Protein AF-A0A922ZN61-F1 (afdb_monomer_lite)

Structure (mmCIF, N/CA/C/O backbone):
data_AF-A0A922ZN61-F1
#
_entry.id   AF-A0A922ZN61-F1
#
loop_
_atom_site.group_PDB
_atom_site.id
_atom_site.type_symbol
_atom_site.label_atom_id
_atom_site.label_alt_id
_atom_site.label_comp_id
_atom_site.label_asym_id
_atom_site.label_entity_id
_atom_site.label_seq_id
_atom_site.pdbx_PDB_ins_code
_atom_site.Cartn_x
_atom_site.Cartn_y
_atom_site.Cartn_z
_atom_site.occupancy
_atom_site.B_iso_or_equiv
_atom_site.auth_seq_id
_atom_site.auth_comp_id
_atom_site.auth_asym_id
_atom_site.auth_atom_id
_atom_site.pdbx_PDB_model_num
ATOM 1 N N . ALA A 1 1 ? 16.181 -5.576 2.423 1.00 77.19 1 ALA A N 1
ATOM 2 C CA . ALA A 1 1 ? 16.146 -5.414 3.892 1.00 77.19 1 ALA A CA 1
ATOM 3 C C . ALA A 1 1 ? 15.198 -6.401 4.593 1.00 77.19 1 ALA A C 1
ATOM 5 O O . ALA A 1 1 ? 15.094 -6.327 5.807 1.00 77.19 1 ALA A O 1
ATOM 6 N N . GLY A 1 2 ? 14.536 -7.328 3.875 1.00 86.94 2 GLY A N 1
ATOM 7 C CA . GLY A 1 2 ? 13.577 -8.261 4.491 1.00 86.94 2 GLY A CA 1
ATOM 8 C C . GLY A 1 2 ? 12.323 -7.576 5.044 1.00 86.94 2 GLY A C 1
ATOM 9 O O . GLY A 1 2 ? 11.698 -8.101 5.954 1.00 86.94 2 GLY A O 1
ATOM 10 N N . LEU A 1 3 ? 12.007 -6.382 4.538 1.00 93.25 3 LEU A N 1
ATOM 11 C CA . LEU A 1 3 ? 10.853 -5.592 4.946 1.00 93.25 3 LEU A CA 1
ATOM 12 C C . LEU A 1 3 ? 9.734 -5.796 3.937 1.00 93.25 3 LEU A C 1
ATOM 14 O O . LEU A 1 3 ? 10.019 -5.945 2.751 1.00 93.25 3 LEU A O 1
ATOM 18 N N . HIS A 1 4 ? 8.502 -5.729 4.426 1.00 93.00 4 HIS A N 1
ATOM 19 C CA . HIS A 1 4 ? 7.311 -5.636 3.595 1.00 93.00 4 HIS A CA 1
ATOM 20 C C . HIS A 1 4 ? 7.325 -4.328 2.804 1.00 93.00 4 HIS A C 1
ATOM 22 O O . HIS A 1 4 ? 7.542 -3.255 3.378 1.00 93.00 4 HIS A O 1
ATOM 28 N N . THR A 1 5 ? 7.131 -4.419 1.493 1.00 92.88 5 THR A N 1
ATOM 29 C CA . THR A 1 5 ? 7.236 -3.295 0.565 1.00 92.88 5 THR A CA 1
ATOM 30 C C . THR A 1 5 ? 5.928 -3.044 -0.164 1.00 92.88 5 THR A C 1
ATOM 32 O O . THR A 1 5 ? 5.325 -3.943 -0.743 1.00 92.88 5 THR A O 1
ATOM 35 N N . VAL A 1 6 ? 5.519 -1.779 -0.176 1.00 93.38 6 VAL A N 1
ATOM 36 C CA . VAL A 1 6 ? 4.312 -1.320 -0.862 1.00 93.38 6 VAL A CA 1
ATOM 37 C C . VAL A 1 6 ? 4.713 -0.281 -1.897 1.00 93.38 6 VAL A C 1
ATOM 39 O O . VAL A 1 6 ? 5.384 0.701 -1.569 1.00 93.38 6 VAL A O 1
ATOM 42 N N . LEU A 1 7 ? 4.295 -0.490 -3.143 1.00 92.50 7 LEU A N 1
ATOM 43 C CA . LEU A 1 7 ? 4.387 0.505 -4.205 1.00 92.50 7 LEU A CA 1
ATOM 44 C C . LEU A 1 7 ? 3.033 1.203 -4.374 1.00 92.50 7 LEU A C 1
ATOM 46 O O . LEU A 1 7 ? 2.004 0.542 -4.482 1.00 92.50 7 LEU A O 1
ATOM 50 N N . VAL A 1 8 ? 3.037 2.535 -4.445 1.00 93.75 8 VAL A N 1
ATOM 51 C CA . VAL A 1 8 ? 1.832 3.344 -4.688 1.00 93.75 8 VAL A CA 1
ATOM 52 C C . VAL A 1 8 ? 1.916 4.074 -6.027 1.00 93.75 8 VAL A C 1
ATOM 54 O O . VAL A 1 8 ? 2.935 4.695 -6.336 1.00 93.75 8 VAL A O 1
ATOM 57 N N . LEU A 1 9 ? 0.833 4.034 -6.805 1.00 92.94 9 LEU A N 1
ATOM 58 C CA . LEU A 1 9 ? 0.781 4.563 -8.178 1.00 92.94 9 LEU A CA 1
ATOM 59 C C . LEU A 1 9 ? 0.493 6.072 -8.269 1.00 92.94 9 LEU A C 1
ATOM 61 O O . LEU A 1 9 ? 0.466 6.636 -9.358 1.00 92.94 9 LEU A O 1
ATOM 65 N N . THR A 1 10 ? 0.324 6.758 -7.136 1.00 93.19 10 THR A N 1
ATOM 66 C CA . THR A 1 10 ? 0.312 8.231 -7.090 1.00 93.19 10 THR A CA 1
ATOM 67 C C . THR A 1 10 ? 1.715 8.851 -7.105 1.00 93.19 10 THR A C 1
ATOM 69 O O . THR A 1 10 ? 1.841 10.072 -7.026 1.00 93.19 10 THR A O 1
ATOM 72 N N . GLY A 1 11 ? 2.769 8.027 -7.085 1.00 86.56 11 GLY A N 1
ATOM 73 C CA . GLY A 1 11 ? 4.166 8.459 -7.084 1.00 86.56 11 GLY A CA 1
ATOM 74 C C . GLY A 1 11 ? 4.731 8.706 -8.486 1.00 86.56 11 GLY A C 1
ATOM 75 O O . GLY A 1 11 ? 4.014 9.036 -9.421 1.00 86.56 11 GLY A O 1
ATOM 76 N N . ILE A 1 12 ? 6.052 8.557 -8.619 1.00 87.88 12 ILE A N 1
ATOM 77 C CA . ILE A 1 12 ? 6.764 8.703 -9.903 1.00 87.88 12 ILE A CA 1
ATOM 78 C C . ILE A 1 12 ? 6.664 7.417 -10.739 1.00 87.88 12 ILE A C 1
ATOM 80 O O . ILE A 1 12 ? 6.672 7.483 -11.964 1.00 87.88 12 ILE A O 1
ATOM 84 N N . SER A 1 13 ? 6.579 6.261 -10.078 1.00 83.31 13 SER A N 1
ATOM 85 C CA . SER A 1 13 ? 6.616 4.961 -10.739 1.00 83.31 13 SER A CA 1
ATOM 86 C C . SER A 1 13 ? 5.282 4.544 -11.337 1.00 83.31 13 SER A C 1
ATOM 88 O O . SER A 1 13 ? 4.226 4.744 -10.739 1.00 83.31 13 SER A O 1
ATOM 90 N N . ASP A 1 14 ? 5.364 3.900 -12.500 1.00 82.44 14 ASP A N 1
ATOM 91 C CA . ASP A 1 14 ? 4.229 3.417 -13.280 1.00 82.44 14 ASP A CA 1
ATOM 92 C C . ASP A 1 14 ? 4.294 1.899 -13.526 1.00 82.44 14 ASP A C 1
ATOM 94 O O . ASP A 1 14 ? 5.269 1.211 -13.209 1.00 82.44 14 ASP A O 1
ATOM 98 N N . GLU A 1 15 ? 3.235 1.349 -14.116 1.00 82.69 15 GLU A N 1
ATOM 99 C CA . GLU A 1 15 ? 3.140 -0.084 -14.415 1.00 82.69 15 GLU A CA 1
ATOM 100 C C . GLU A 1 15 ? 4.231 -0.574 -15.382 1.00 82.69 15 GLU A C 1
ATOM 102 O O . GLU A 1 15 ? 4.674 -1.725 -15.305 1.00 82.69 15 GLU A O 1
ATOM 107 N N . ALA A 1 16 ? 4.712 0.298 -16.273 1.00 85.44 16 ALA A N 1
ATOM 108 C CA . ALA A 1 16 ? 5.776 -0.044 -17.204 1.00 85.44 16 ALA A CA 1
ATOM 109 C C . ALA A 1 16 ? 7.126 -0.190 -16.487 1.00 85.44 16 ALA A C 1
ATOM 111 O O . ALA A 1 16 ? 7.953 -0.999 -16.905 1.00 85.44 16 ALA A O 1
ATOM 112 N N . GLU A 1 17 ? 7.387 0.568 -15.418 1.00 82.69 17 GLU A N 1
ATOM 113 C CA . GLU A 1 17 ? 8.535 0.345 -14.528 1.00 82.69 17 GLU A CA 1
ATOM 114 C C . GLU A 1 17 ? 8.440 -0.995 -13.797 1.00 82.69 17 GLU A C 1
ATOM 116 O O . GLU A 1 17 ? 9.413 -1.752 -13.796 1.00 82.69 17 GLU A O 1
ATOM 121 N N . ILE A 1 18 ? 7.263 -1.344 -13.267 1.00 83.06 18 ILE A N 1
ATOM 122 C CA . ILE A 1 18 ? 7.037 -2.627 -12.577 1.00 83.06 18 ILE A CA 1
ATOM 123 C C . ILE A 1 18 ? 7.356 -3.811 -13.499 1.00 83.06 18 ILE A C 1
ATOM 125 O O . ILE A 1 18 ? 7.983 -4.783 -13.080 1.00 83.06 18 ILE A O 1
ATOM 129 N N . ALA A 1 19 ? 6.956 -3.733 -14.770 1.00 83.81 19 ALA A N 1
ATOM 130 C CA . ALA A 1 19 ? 7.221 -4.787 -15.747 1.00 83.81 19 ALA A CA 1
ATOM 131 C C . ALA A 1 19 ? 8.707 -4.907 -16.142 1.00 83.81 19 ALA A C 1
ATOM 133 O O . ALA A 1 19 ? 9.127 -5.958 -16.629 1.00 83.81 19 ALA A O 1
ATOM 134 N N . ARG A 1 20 ? 9.498 -3.842 -15.956 1.00 83.50 20 ARG A 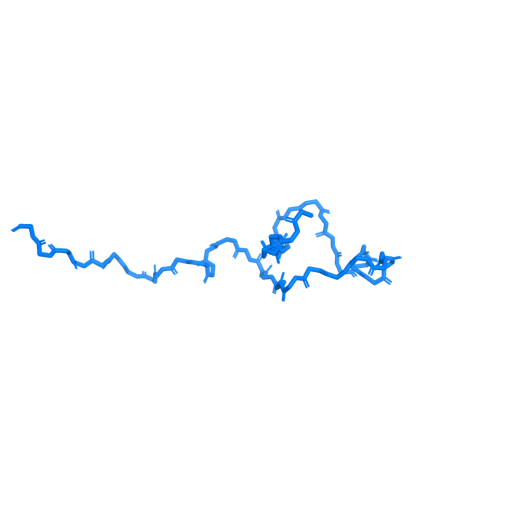N 1
ATOM 135 C CA . ARG A 1 20 ? 10.910 -3.768 -16.365 1.00 83.50 20 ARG A CA 1
ATOM 136 C C . ARG A 1 20 ? 11.882 -4.261 -15.301 1.00 83.50 20 ARG A C 1
ATOM 138 O O . ARG A 1 20 ? 12.965 -4.724 -15.660 1.00 83.50 20 ARG A O 1
ATOM 145 N N . TYR A 1 21 ? 11.539 -4.151 -14.019 1.00 76.75 21 TYR A N 1
ATOM 146 C CA . TYR A 1 21 ? 12.465 -4.479 -12.940 1.00 76.75 21 TYR A CA 1
ATOM 147 C C . TYR A 1 21 ? 12.217 -5.879 -12.361 1.00 76.75 21 TYR A C 1
ATOM 149 O O . TYR A 1 21 ? 11.076 -6.278 -12.143 1.00 76.75 21 TYR A O 1
ATOM 157 N N . PRO A 1 22 ? 13.286 -6.639 -12.056 1.00 78.06 22 PRO A N 1
ATOM 158 C CA . PRO A 1 22 ? 13.159 -7.958 -11.436 1.00 78.06 22 PRO A CA 1
ATOM 159 C C . PRO A 1 22 ? 12.693 -7.879 -9.975 1.00 78.06 22 PRO A C 1
ATOM 161 O O . PRO A 1 22 ? 12.308 -8.894 -9.398 1.00 78.06 22 PRO A O 1
ATOM 164 N N . PHE A 1 23 ? 12.741 -6.688 -9.368 1.00 76.06 23 PHE A N 1
ATOM 165 C CA . PHE A 1 23 ? 12.198 -6.441 -8.041 1.00 76.06 23 PHE A CA 1
ATOM 166 C C . PHE A 1 23 ? 10.678 -6.303 -8.127 1.00 76.06 23 PHE A C 1
ATOM 168 O O . PHE A 1 23 ? 10.173 -5.385 -8.771 1.00 76.06 23 PHE A O 1
ATOM 175 N N . ARG A 1 24 ? 9.960 -7.207 -7.457 1.00 82.44 24 ARG A N 1
ATOM 176 C CA . ARG A 1 24 ? 8.512 -7.107 -7.290 1.00 82.44 24 ARG A CA 1
ATOM 177 C C . ARG A 1 24 ? 8.204 -6.633 -5.870 1.00 82.44 24 ARG A C 1
ATOM 179 O O . ARG A 1 24 ? 8.703 -7.271 -4.943 1.00 82.44 24 ARG A O 1
ATOM 186 N N . PRO A 1 25 ? 7.431 -5.546 -5.699 1.00 88.81 25 PRO A N 1
ATOM 187 C CA . PRO A 1 25 ? 6.919 -5.184 -4.386 1.00 88.81 25 PRO A CA 1
ATOM 188 C C . PRO A 1 25 ? 5.951 -6.263 -3.892 1.00 88.81 25 PRO A C 1
ATOM 190 O O . PRO A 1 25 ? 5.374 -6.999 -4.698 1.00 88.81 25 PRO A O 1
ATOM 193 N N . ASP A 1 26 ? 5.767 -6.337 -2.579 1.00 92.62 26 ASP A N 1
ATOM 194 C CA . ASP A 1 26 ? 4.827 -7.278 -1.967 1.00 92.62 26 ASP A CA 1
ATOM 195 C C . ASP A 1 26 ? 3.372 -6.868 -2.258 1.00 92.62 26 ASP A C 1
ATOM 197 O O . ASP A 1 26 ? 2.517 -7.725 -2.478 1.00 92.62 26 ASP A O 1
ATOM 201 N 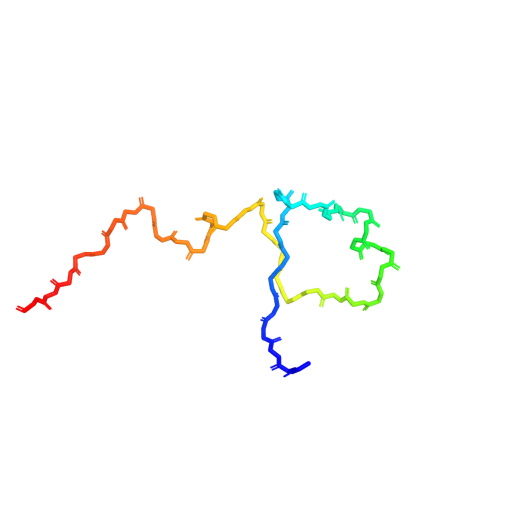N . GLU A 1 27 ? 3.106 -5.558 -2.340 1.00 93.19 27 GLU A N 1
ATOM 202 C CA . GLU A 1 27 ? 1.800 -4.987 -2.688 1.00 93.19 27 GLU A CA 1
ATOM 203 C C . GLU A 1 27 ? 1.921 -3.792 -3.650 1.00 93.19 27 GLU A C 1
ATOM 205 O O . GLU A 1 27 ? 2.875 -3.009 -3.593 1.00 93.19 27 GLU A O 1
ATOM 210 N N . VAL A 1 28 ? 0.919 -3.626 -4.521 1.00 92.12 28 VAL A N 1
ATOM 211 C CA . VAL A 1 28 ? 0.767 -2.468 -5.41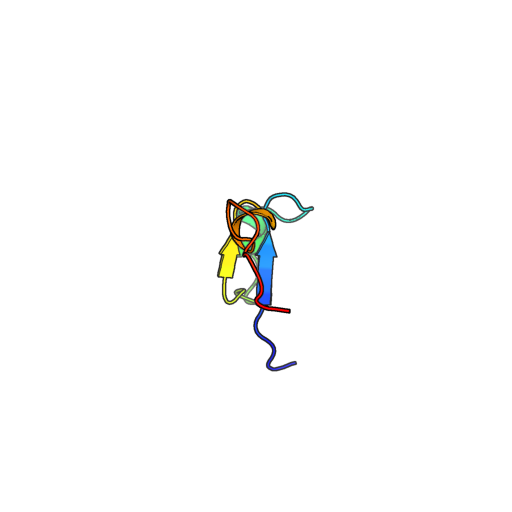6 1.00 92.12 28 VAL A CA 1
ATOM 212 C C . VAL A 1 28 ? -0.617 -1.865 -5.199 1.00 92.12 28 VAL A C 1
ATOM 214 O O . VAL A 1 28 ? -1.611 -2.561 -5.385 1.00 92.12 28 VAL A O 1
ATOM 217 N N . LEU A 1 29 ? -0.673 -0.584 -4.829 1.00 94.25 29 LEU A N 1
ATOM 218 C CA . LEU A 1 29 ? -1.909 0.138 -4.500 1.00 94.25 29 LEU A CA 1
ATOM 219 C C . LEU A 1 29 ? -2.069 1.383 -5.379 1.00 94.25 29 LEU A C 1
ATOM 221 O O . LEU A 1 29 ? -1.082 1.994 -5.804 1.00 94.25 29 LEU A O 1
ATOM 225 N N . ALA A 1 30 ? -3.308 1.818 -5.608 1.00 93.62 30 ALA A N 1
ATOM 226 C CA . ALA A 1 30 ? -3.582 3.065 -6.313 1.00 93.62 30 ALA A CA 1
ATOM 227 C C . ALA A 1 30 ? -3.134 4.283 -5.490 1.00 93.62 30 ALA A C 1
ATOM 229 O O . ALA A 1 30 ? -2.687 5.268 -6.071 1.00 93.62 30 ALA A O 1
ATOM 230 N N . GLY A 1 31 ? -3.175 4.215 -4.152 1.00 94.06 31 GLY A N 1
ATOM 231 C CA . GLY A 1 31 ? -2.583 5.233 -3.280 1.00 94.06 31 GLY A CA 1
ATOM 232 C C . GLY A 1 31 ? -2.567 4.871 -1.792 1.00 94.06 31 GLY A C 1
ATOM 233 O O . GLY A 1 31 ? -3.206 3.921 -1.359 1.00 94.06 31 GLY A O 1
ATOM 234 N N . VAL A 1 32 ? -1.878 5.681 -0.975 1.00 94.50 32 VAL A N 1
ATOM 235 C CA . VAL A 1 32 ? -1.736 5.444 0.485 1.00 94.50 32 VAL A CA 1
ATOM 236 C C . VAL A 1 32 ? -3.060 5.456 1.258 1.00 94.50 32 VAL A C 1
ATOM 238 O O . VAL A 1 32 ? -3.121 4.969 2.381 1.00 94.50 32 VAL A O 1
ATOM 241 N N . HIS A 1 33 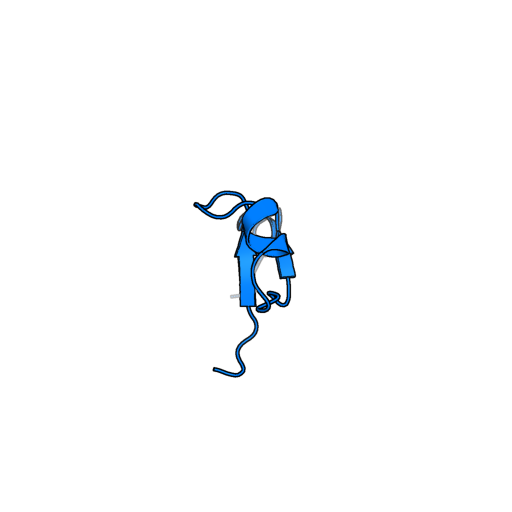? -4.121 6.007 0.669 1.00 94.44 33 HIS A N 1
ATOM 242 C CA . HIS A 1 33 ? -5.452 6.048 1.270 1.00 94.44 33 HIS A CA 1
ATOM 243 C C . HIS A 1 33 ? -6.066 4.651 1.447 1.00 94.44 33 HIS A C 1
ATOM 245 O O . HIS A 1 33 ? -6.923 4.476 2.303 1.00 94.44 33 HIS A O 1
ATOM 251 N N . GLU A 1 34 ? -5.609 3.654 0.689 1.00 95.19 34 GLU A N 1
ATOM 252 C CA . GLU A 1 34 ? -6.050 2.263 0.846 1.00 95.19 34 GLU A CA 1
ATOM 253 C C . GLU A 1 34 ? -5.516 1.613 2.133 1.00 95.19 34 GLU A C 1
ATOM 255 O O . GLU A 1 34 ? -6.048 0.602 2.581 1.00 95.19 34 GLU A O 1
ATOM 260 N N . LEU A 1 35 ? -4.497 2.211 2.764 1.00 93.94 35 LEU A N 1
ATOM 261 C CA . LEU A 1 35 ? -3.891 1.712 4.003 1.00 93.94 35 LEU A CA 1
ATOM 262 C C . LEU A 1 35 ? -4.588 2.218 5.272 1.00 93.94 35 LEU A C 1
ATOM 264 O O . LEU A 1 35 ? -4.193 1.846 6.378 1.00 93.94 35 LEU A O 1
ATOM 268 N N . VAL A 1 36 ? -5.585 3.096 5.144 1.00 93.75 36 VAL A N 1
ATOM 269 C CA . VAL A 1 36 ? -6.276 3.705 6.286 1.00 93.75 36 VAL A CA 1
ATOM 270 C C . VAL A 1 36 ? -7.754 3.339 6.294 1.00 93.75 36 VAL A C 1
ATOM 272 O O . VAL A 1 36 ? -8.379 3.144 5.254 1.00 93.75 36 VAL A O 1
ATOM 275 N N . ALA A 1 37 ? -8.333 3.252 7.492 1.00 92.69 37 ALA A N 1
ATOM 276 C CA . ALA A 1 37 ? -9.766 3.045 7.639 1.00 92.69 37 ALA A CA 1
ATOM 277 C C . ALA A 1 37 ? -10.552 4.232 7.054 1.00 92.69 37 ALA A C 1
ATOM 279 O O . ALA A 1 37 ? -10.147 5.388 7.185 1.00 92.69 37 ALA A O 1
ATOM 280 N N . ALA A 1 38 ? -11.710 3.948 6.451 1.00 90.94 38 ALA A N 1
ATOM 281 C CA . ALA A 1 38 ? -12.567 4.970 5.841 1.00 90.94 38 ALA A CA 1
ATOM 282 C C . ALA A 1 38 ? -13.166 5.960 6.859 1.00 90.94 38 ALA A C 1
ATOM 284 O O . ALA A 1 38 ? -13.562 7.065 6.493 1.00 90.94 38 ALA A O 1
ATOM 285 N N . ALA A 1 39 ? -13.236 5.566 8.129 1.00 90.12 39 ALA A N 1
ATOM 286 C CA . ALA A 1 39 ? -13.664 6.405 9.235 1.00 90.12 39 ALA A CA 1
ATOM 287 C C . ALA A 1 39 ? -12.665 6.280 10.397 1.00 90.12 39 ALA A C 1
ATOM 289 O O . ALA A 1 39 ? -12.010 5.238 10.523 1.00 90.12 39 ALA A O 1
ATOM 290 N N . PRO A 1 40 ? -12.548 7.310 11.254 1.00 88.81 40 PRO A N 1
ATOM 291 C CA . PRO A 1 40 ? -11.774 7.214 12.483 1.00 88.81 40 PRO A CA 1
ATOM 292 C C . PRO A 1 40 ? -12.246 6.039 13.339 1.00 88.81 40 PRO A C 1
ATOM 294 O O . PRO A 1 40 ? -13.444 5.776 13.439 1.00 88.81 40 PRO A O 1
ATOM 297 N N . VAL A 1 41 ? -11.300 5.356 13.975 1.00 89.88 41 VAL A N 1
ATOM 298 C CA . VAL A 1 41 ? -11.613 4.343 14.982 1.00 89.88 41 VAL A CA 1
ATOM 299 C C . VAL A 1 41 ? -11.815 5.028 16.329 1.00 89.88 41 VAL A C 1
ATOM 301 O O . VAL A 1 41 ? -11.006 5.865 16.733 1.00 89.88 41 VAL A O 1
ATOM 304 N N . GLU A 1 42 ? -12.904 4.694 17.018 1.00 89.69 42 GLU A N 1
ATOM 305 C CA . GLU A 1 42 ? -13.075 5.086 18.416 1.00 89.69 42 GLU A CA 1
ATOM 306 C C . GLU A 1 42 ? -12.097 4.277 19.276 1.00 89.69 42 GLU A C 1
ATOM 308 O O . GLU A 1 42 ? -11.943 3.069 19.091 1.00 89.69 42 GLU A O 1
ATOM 313 N N . THR A 1 43 ? -11.409 4.949 20.198 1.00 89.50 43 THR A N 1
ATOM 314 C CA . THR A 1 43 ? -10.542 4.306 21.191 1.00 89.50 43 THR A CA 1
ATOM 315 C C . THR A 1 43 ? -11.162 4.496 22.567 1.00 89.50 43 THR A C 1
ATOM 317 O O . THR A 1 43 ? -11.546 5.611 22.920 1.00 89.50 43 THR A O 1
ATOM 320 N N . GLU A 1 44 ? -11.253 3.422 23.349 1.00 82.94 44 GLU A N 1
ATOM 321 C CA . GLU A 1 44 ? -11.561 3.534 24.775 1.00 82.94 44 GLU A CA 1
ATOM 322 C C . GLU A 1 44 ?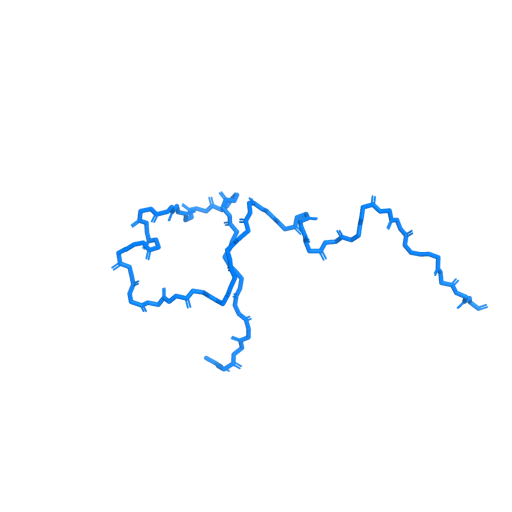 -10.335 4.168 25.455 1.00 82.94 44 GLU A C 1
ATOM 324 O O . GLU A 1 44 ? -9.218 3.663 25.311 1.00 82.94 44 GLU A O 1
ATOM 329 N N . LEU A 1 45 ? -10.526 5.330 26.087 1.00 69.12 45 LEU A N 1
ATOM 330 C CA . LEU A 1 45 ? -9.510 6.051 26.867 1.00 69.12 45 LEU A CA 1
ATOM 331 C C . LEU A 1 45 ? -9.674 5.757 28.357 1.00 69.12 45 LEU A C 1
ATOM 333 O O . LEU A 1 45 ? -10.835 5.773 28.825 1.00 69.12 45 LEU A O 1
#

Foldseek 3Di:
DPDQFEAEPVDPDDPVNCVVDPDHHPYYYPHPCVVDDPDDDDDDD

Radius of gyration: 14.54 Å; chains: 1; bounding box: 30×17×44 Å

Secondary structure (DSSP, 8-state):
-----EEETTSS--HHHHHH-SPPPSEEES-GGGGS-SSPPP---

Sequence (45 aa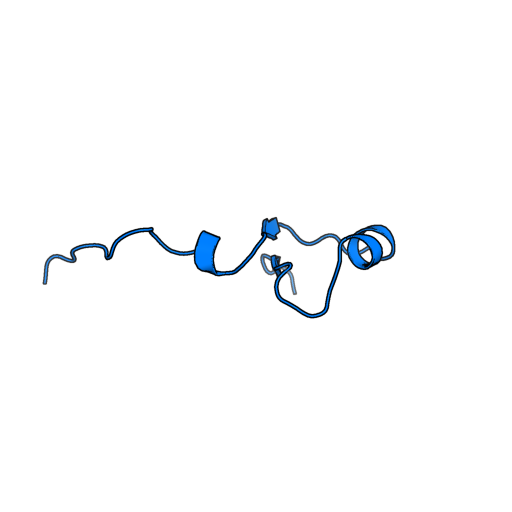):
AGLHTVLVLTGISDEAEIARYPFRPDEVLAGVHELVAAAPVETEL

pLDDT: mean 88.18, std 6.16, range [69.12, 95.19]